Protein AF-A0A836P4J0-F1 (afdb_monomer_lite)

Radius of gyration: 29.46 Å; chains: 1; bounding box: 82×47×76 Å

InterPro domains:
  IPR017732 Type IV / VI secretion system, DotU [PF09850] (60-157)
  IPR017732 Type IV / VI secretion system, DotU [TIGR03349] (57-157)
  IPR038522 Type IV / VI secretion system, DotU superfamily [G3DSA:1.25.40.590] (55-158)

Sequence (158 aa):
MSKTVDQHDDDATVLRSATPAPRPAASMPPRQAPTRTTRPPDLDAAMRATPGAMQGNAVVRAATPLLLLAVQLRHSTQTPDIATLRENCSTRLQRFEQELRQQGTDDKTGIAARYVLCTLLDEAVLAAPWGEGSGWSQRTLLVTFHGETYGGAKVFDL

Organism: NCBI:txid1184265

pLDDT: mean 80.36, std 20.12, range [35.44, 98.44]

Foldseek 3Di:
DDDDDDDDDDPPPDDDDDDDDDDDDDDDPDDDDPPPPPDPDPLVVVCVVDPCLVVDDQLSVLCSSLVVVLVCLLADPDDDLLVVVQVVLVVSLVVSLVSCVVVVHDPVVSLLSSLVSQQSNLVSLCNHPPSPPSCCLVPGSNCVSPVDNDSPVCNVVD

Secondary structure (DSSP, 8-state):
------------------PPPPP----PPP--------PPP-HHHHHHHSTTTTTS-HHHHHHHHHHHHHHHHHH--SPP-HHHHHHHHHHHHHHHHHHHHHTT--HHHHHHHHHHHHHHHHHHHHTSTTTTTSSGGGS-HHHHHHS-S--TTGGGG-

Structure (mmCIF, N/CA/C/O backbone):
data_AF-A0A836P4J0-F1
#
_entry.id   AF-A0A836P4J0-F1
#
loop_
_atom_site.group_PDB
_atom_site.id
_atom_site.type_symbol
_atom_site.label_atom_id
_atom_site.label_alt_id
_atom_site.label_comp_id
_atom_site.label_asym_id
_atom_site.label_entity_id
_atom_site.label_seq_id
_atom_site.pdbx_PDB_ins_code
_atom_site.Cartn_x
_atom_site.Cartn_y
_atom_site.Cartn_z
_atom_site.occupancy
_atom_site.B_iso_or_equiv
_atom_site.auth_seq_id
_atom_site.auth_comp_id
_atom_site.auth_asym_id
_atom_site.auth_atom_id
_atom_site.pdbx_PDB_model_num
ATOM 1 N N . MET A 1 1 ? 59.379 -33.875 -57.017 1.00 38.78 1 MET A N 1
ATOM 2 C CA . MET A 1 1 ? 58.882 -32.940 -58.046 1.00 38.78 1 MET A CA 1
ATOM 3 C C . MET A 1 1 ? 57.366 -32.967 -58.045 1.00 38.78 1 MET A C 1
ATOM 5 O O . MET A 1 1 ? 56.783 -34.040 -58.042 1.00 38.78 1 MET A O 1
ATOM 9 N N . SER A 1 2 ? 56.810 -31.764 -57.973 1.00 38.81 2 SER A N 1
ATOM 10 C CA . SER A 1 2 ? 55.420 -31.315 -57.903 1.00 38.81 2 SER A CA 1
ATOM 11 C C . SER A 1 2 ? 54.377 -32.054 -58.745 1.00 38.81 2 SER A C 1
ATOM 13 O O . SER A 1 2 ? 54.664 -32.443 -59.875 1.00 38.81 2 SER A O 1
ATOM 15 N N . LYS A 1 3 ? 53.150 -32.107 -58.206 1.00 35.44 3 LYS A N 1
ATOM 16 C CA . LYS A 1 3 ? 51.832 -31.811 -58.821 1.00 35.44 3 LYS A CA 1
ATOM 17 C C . LYS A 1 3 ? 50.758 -32.298 -57.831 1.00 35.44 3 LYS A C 1
ATOM 19 O O . LYS A 1 3 ? 50.949 -33.350 -57.241 1.00 35.44 3 LYS A O 1
ATOM 24 N N . THR A 1 4 ? 49.619 -31.674 -57.572 1.00 39.91 4 THR A N 1
ATOM 25 C CA . THR A 1 4 ? 49.022 -30.376 -57.898 1.00 39.91 4 THR A CA 1
ATOM 26 C C . THR A 1 4 ? 47.797 -30.326 -56.982 1.00 39.91 4 THR A C 1
ATOM 28 O O . THR A 1 4 ? 47.002 -31.262 -56.975 1.00 39.91 4 THR A O 1
ATOM 31 N N . VAL A 1 5 ? 47.710 -29.283 -56.159 1.00 46.38 5 VAL A N 1
ATOM 32 C CA . VAL A 1 5 ? 46.461 -28.810 -55.550 1.00 46.38 5 VAL A CA 1
ATOM 33 C C . VAL A 1 5 ? 45.582 -28.319 -56.687 1.00 46.38 5 VAL A C 1
ATOM 35 O O . VAL A 1 5 ? 46.113 -27.582 -57.499 1.00 46.38 5 VAL A O 1
ATOM 38 N N . ASP A 1 6 ? 44.307 -28.698 -56.729 1.00 39.09 6 ASP A N 1
ATOM 39 C CA . ASP A 1 6 ? 43.222 -27.836 -57.223 1.00 39.09 6 ASP A CA 1
ATOM 40 C C . ASP A 1 6 ? 41.882 -28.499 -56.878 1.00 39.09 6 ASP A C 1
ATOM 42 O O . ASP A 1 6 ? 41.395 -29.390 -57.577 1.00 39.09 6 ASP A O 1
ATOM 46 N N . GLN A 1 7 ? 41.315 -28.093 -55.738 1.00 43.50 7 GLN A N 1
ATOM 47 C CA . GLN A 1 7 ? 39.926 -28.367 -55.400 1.00 43.50 7 GLN A CA 1
ATOM 48 C C . GLN A 1 7 ? 39.088 -27.152 -55.796 1.00 43.50 7 GLN A C 1
ATOM 50 O O . GLN A 1 7 ? 39.309 -26.036 -55.342 1.00 43.50 7 GLN A O 1
ATOM 55 N N . HIS A 1 8 ? 38.157 -27.452 -56.687 1.00 41.28 8 HIS A N 1
ATOM 56 C CA . HIS A 1 8 ? 37.099 -26.645 -57.263 1.00 41.28 8 HIS A CA 1
ATOM 57 C C . HIS A 1 8 ? 36.150 -26.076 -56.197 1.00 41.28 8 HIS A C 1
ATOM 59 O O . HIS A 1 8 ? 35.586 -26.874 -55.452 1.00 41.28 8 HIS A O 1
ATOM 65 N N . ASP A 1 9 ? 35.965 -24.752 -56.159 1.00 40.78 9 ASP A N 1
ATOM 66 C CA . ASP A 1 9 ? 34.651 -24.085 -56.092 1.00 40.78 9 ASP A CA 1
ATOM 67 C C . ASP A 1 9 ? 34.849 -22.557 -56.184 1.00 40.78 9 ASP A C 1
ATOM 69 O O . ASP A 1 9 ? 35.400 -21.944 -55.275 1.00 40.78 9 ASP A O 1
ATOM 73 N N . ASP A 1 10 ? 34.433 -21.942 -57.288 1.00 42.72 10 ASP A N 1
ATOM 74 C CA . ASP A 1 10 ? 34.328 -20.480 -57.414 1.00 42.72 10 ASP A CA 1
ATOM 75 C C . ASP A 1 10 ? 32.991 -20.185 -58.107 1.00 42.72 10 ASP A C 1
ATOM 77 O O . ASP A 1 10 ? 32.906 -19.753 -59.260 1.00 42.72 10 ASP A O 1
ATOM 81 N N . ASP A 1 11 ? 31.905 -20.506 -57.400 1.00 42.72 11 ASP A N 1
ATOM 82 C CA . ASP A 1 11 ? 30.548 -20.096 -57.749 1.00 42.72 11 ASP A CA 1
ATOM 83 C C . ASP A 1 11 ? 30.384 -18.587 -57.492 1.00 42.72 11 ASP A C 1
ATOM 85 O O . ASP A 1 11 ? 29.834 -18.119 -56.491 1.00 42.72 11 ASP A O 1
ATOM 89 N N . ALA A 1 12 ? 30.931 -17.783 -58.404 1.00 50.53 12 ALA A N 1
ATOM 90 C CA . ALA A 1 12 ? 30.768 -16.338 -58.409 1.00 50.53 12 ALA A CA 1
ATOM 91 C C . ALA A 1 12 ? 29.344 -15.971 -58.863 1.00 50.53 12 ALA A C 1
ATOM 93 O O . ALA A 1 12 ? 29.095 -15.635 -60.024 1.00 50.53 12 ALA A O 1
ATOM 94 N N . THR A 1 13 ? 28.391 -15.978 -57.931 1.00 49.22 13 THR A N 1
ATOM 95 C CA . THR A 1 13 ? 27.077 -15.371 -58.169 1.00 49.22 13 THR A CA 1
ATOM 96 C C . THR A 1 13 ? 27.214 -13.844 -58.186 1.00 49.22 13 THR A C 1
ATOM 98 O O . THR A 1 13 ? 27.309 -13.173 -57.158 1.00 49.22 13 THR A O 1
ATOM 101 N N . VAL A 1 14 ? 27.220 -13.277 -59.393 1.00 53.53 14 VAL A N 1
ATOM 102 C CA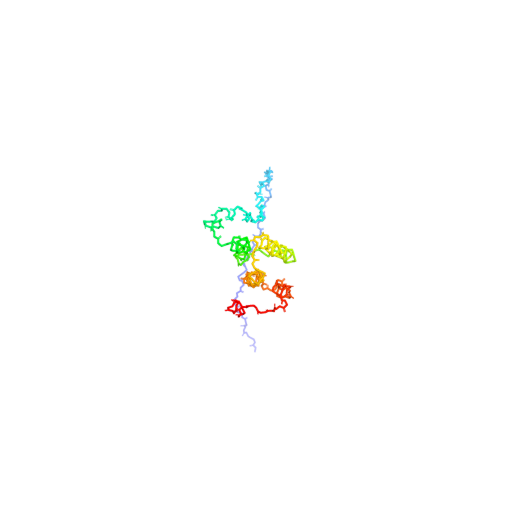 . VAL A 1 14 ? 27.216 -11.831 -59.651 1.00 53.53 14 VAL A CA 1
ATOM 103 C C . VAL A 1 14 ? 25.875 -11.227 -59.215 1.00 53.53 14 VAL A C 1
ATOM 105 O O . VAL A 1 14 ? 24.868 -11.343 -59.918 1.00 53.53 14 VAL A O 1
ATOM 108 N N . LEU A 1 15 ? 25.853 -10.524 -58.080 1.00 43.25 15 LEU A N 1
ATOM 109 C CA . LEU A 1 15 ? 24.701 -9.725 -57.658 1.00 43.25 15 LEU A CA 1
ATOM 110 C C . LEU A 1 15 ? 24.636 -8.433 -58.494 1.00 43.25 15 LEU A C 1
ATOM 112 O O . LEU A 1 15 ? 25.302 -7.442 -58.199 1.00 43.25 15 LEU A O 1
ATOM 116 N N . ARG A 1 16 ? 23.833 -8.432 -59.563 1.00 47.00 16 ARG A N 1
ATOM 117 C CA . ARG A 1 16 ? 23.510 -7.212 -60.320 1.00 47.00 16 ARG A CA 1
ATOM 118 C C . ARG A 1 16 ? 22.602 -6.319 -59.471 1.00 47.00 16 ARG A C 1
ATOM 120 O O . ARG A 1 16 ? 21.403 -6.565 -59.372 1.00 47.00 16 ARG A O 1
ATOM 127 N N . SER A 1 17 ? 23.152 -5.266 -58.878 1.00 45.56 17 SER A N 1
ATOM 128 C CA . SER A 1 17 ? 22.374 -4.181 -58.279 1.00 45.56 17 SER A CA 1
ATOM 129 C C . SER A 1 17 ? 21.710 -3.353 -59.386 1.00 45.56 17 SER A C 1
ATOM 131 O O . SER A 1 17 ? 22.328 -2.498 -60.013 1.00 45.56 17 SER A O 1
ATOM 133 N N . ALA A 1 18 ? 20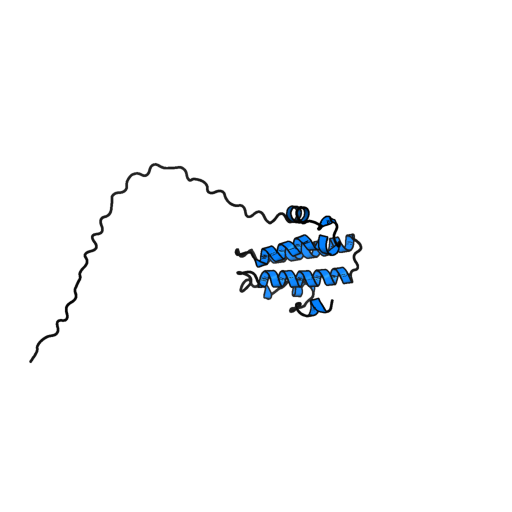.431 -3.623 -59.647 1.00 48.62 18 ALA A N 1
ATOM 134 C CA . ALA A 1 18 ? 19.578 -2.757 -60.452 1.00 48.62 18 ALA A CA 1
ATOM 135 C C . ALA A 1 18 ? 18.862 -1.765 -59.524 1.00 48.62 18 ALA A C 1
ATOM 137 O O . ALA A 1 18 ? 17.949 -2.138 -58.790 1.00 48.62 18 ALA A O 1
ATOM 138 N N . THR A 1 19 ? 19.281 -0.501 -59.542 1.00 55.59 19 THR A N 1
ATOM 139 C CA . THR A 1 19 ? 18.599 0.589 -58.833 1.00 55.59 19 THR A CA 1
ATOM 140 C C . THR A 1 19 ? 17.409 1.066 -59.675 1.00 55.59 19 THR A C 1
ATOM 142 O O . THR A 1 19 ? 17.632 1.559 -60.783 1.00 55.59 19 THR A O 1
ATOM 145 N N . PRO A 1 20 ? 16.147 0.960 -59.220 1.00 50.88 20 PRO A N 1
ATOM 146 C CA . PRO A 1 20 ? 15.039 1.588 -59.925 1.00 50.88 20 PRO A CA 1
ATOM 147 C C . PRO A 1 20 ? 15.006 3.094 -59.621 1.00 50.88 20 PRO A C 1
ATOM 149 O O . PRO A 1 20 ? 15.187 3.521 -58.481 1.00 50.88 20 PRO A O 1
ATOM 152 N N . ALA A 1 21 ? 14.774 3.903 -60.657 1.00 58.97 21 ALA A N 1
ATOM 153 C CA . ALA A 1 21 ? 14.619 5.352 -60.552 1.00 58.97 21 ALA A CA 1
ATOM 154 C C . ALA A 1 21 ? 13.436 5.740 -59.633 1.00 58.97 21 ALA A C 1
ATOM 156 O O . ALA A 1 21 ? 12.407 5.054 -59.639 1.00 58.97 21 ALA A O 1
ATOM 157 N N . PRO A 1 22 ? 13.528 6.846 -58.870 1.00 52.84 22 PRO A N 1
ATOM 158 C CA . PRO A 1 22 ? 12.447 7.273 -57.991 1.00 52.84 22 PRO A CA 1
ATOM 159 C C . PRO A 1 22 ? 11.273 7.834 -58.807 1.00 52.84 22 PRO A C 1
ATOM 161 O O . PRO A 1 22 ? 11.436 8.745 -59.617 1.00 52.84 22 PRO A O 1
ATOM 164 N N . ARG A 1 23 ? 10.063 7.309 -58.573 1.00 57.56 23 ARG A N 1
ATOM 165 C CA . ARG A 1 23 ? 8.813 7.965 -58.994 1.00 57.56 23 ARG A CA 1
ATOM 166 C C . ARG A 1 23 ? 8.508 9.119 -58.034 1.00 57.56 23 ARG A C 1
ATOM 168 O O . ARG A 1 23 ? 8.705 8.945 -56.830 1.00 57.56 23 ARG A O 1
ATOM 175 N N . PRO A 1 24 ? 7.972 10.256 -58.508 1.00 50.62 24 PRO A N 1
ATOM 176 C CA . PRO A 1 24 ? 7.493 11.297 -57.612 1.00 50.62 24 PRO A CA 1
ATOM 177 C C . PRO A 1 24 ? 6.280 10.765 -56.836 1.00 50.62 24 PRO A C 1
ATOM 179 O O . PRO A 1 24 ? 5.243 10.440 -57.414 1.00 50.62 24 PRO A O 1
ATOM 182 N N . ALA A 1 25 ? 6.435 10.628 -55.520 1.00 57.00 25 ALA A N 1
ATOM 183 C CA . ALA A 1 25 ? 5.350 10.279 -54.618 1.00 57.00 25 ALA A CA 1
ATOM 184 C C . ALA A 1 25 ? 4.432 11.496 -54.449 1.00 57.00 25 ALA A C 1
ATOM 186 O O . ALA A 1 25 ? 4.864 12.552 -53.987 1.00 57.00 25 ALA A O 1
ATOM 187 N N . ALA A 1 26 ? 3.160 11.346 -54.818 1.00 57.75 26 ALA A N 1
ATOM 188 C CA . ALA A 1 26 ? 2.125 12.296 -54.444 1.00 57.75 26 ALA A CA 1
ATOM 189 C C . ALA A 1 26 ? 2.020 12.343 -52.911 1.00 57.75 26 ALA A C 1
ATOM 191 O O . ALA A 1 26 ? 1.888 11.309 -52.252 1.00 57.75 26 ALA A O 1
ATOM 192 N N . SER A 1 27 ? 2.109 13.543 -52.342 1.00 54.72 27 SER A N 1
ATOM 193 C CA . SER A 1 27 ? 2.040 13.778 -50.903 1.00 54.72 27 SER A CA 1
ATOM 194 C C . SER A 1 27 ? 0.638 13.460 -50.376 1.00 54.72 27 SER A C 1
ATOM 196 O O . SER A 1 27 ? -0.287 14.254 -50.530 1.00 54.72 27 SER A O 1
ATOM 198 N N . MET A 1 28 ? 0.466 12.299 -49.741 1.00 57.59 28 MET A N 1
ATOM 199 C CA . MET A 1 28 ? -0.679 12.067 -48.858 1.00 57.59 28 MET A CA 1
ATOM 200 C C . MET A 1 28 ? -0.417 12.746 -47.506 1.00 57.59 28 MET A C 1
ATOM 202 O O . MET A 1 28 ? 0.695 12.631 -46.983 1.00 57.59 28 MET A O 1
ATOM 206 N N . PRO A 1 29 ? -1.409 13.427 -46.905 1.00 61.50 29 PRO A N 1
ATOM 207 C CA . PRO A 1 29 ? -1.262 13.944 -45.554 1.00 61.50 29 PRO A CA 1
ATOM 208 C C . PRO A 1 29 ? -1.102 12.776 -44.564 1.00 61.50 29 PRO A C 1
ATOM 210 O O . PRO A 1 29 ? -1.709 11.715 -44.759 1.00 61.50 29 PRO A O 1
ATOM 213 N N . PRO A 1 30 ? -0.300 12.939 -43.497 1.00 57.28 30 PRO A N 1
ATOM 214 C CA . PRO A 1 30 ? -0.082 11.881 -42.524 1.00 57.28 30 PRO A CA 1
ATOM 215 C C . PRO A 1 30 ? -1.402 11.539 -41.830 1.00 57.28 30 PRO A C 1
ATOM 217 O O . PRO A 1 30 ? -2.037 12.384 -41.196 1.00 57.28 30 PRO A O 1
ATOM 220 N N . ARG A 1 31 ? -1.819 10.275 -41.940 1.00 60.94 31 ARG A N 1
ATOM 221 C CA . ARG A 1 31 ? -2.934 9.732 -41.165 1.00 60.94 31 ARG A CA 1
ATOM 222 C C . ARG A 1 31 ? -2.492 9.681 -39.705 1.00 60.94 31 ARG A C 1
ATOM 224 O O . ARG A 1 31 ? -1.682 8.839 -39.331 1.00 60.94 31 ARG A O 1
ATOM 231 N N . GLN A 1 32 ? -2.995 10.613 -38.901 1.00 57.94 32 GLN A N 1
ATOM 232 C CA . GLN A 1 32 ? -2.745 10.653 -37.464 1.00 57.94 32 GLN A CA 1
ATOM 233 C C . GLN A 1 32 ? -3.264 9.351 -36.839 1.00 57.94 32 GLN A C 1
ATOM 235 O O . GLN A 1 32 ? -4.462 9.066 -36.876 1.00 57.94 32 GLN A O 1
ATOM 240 N N . ALA A 1 33 ? -2.356 8.531 -36.310 1.00 55.91 33 ALA A N 1
ATOM 241 C CA . ALA A 1 33 ? -2.732 7.412 -35.462 1.00 55.91 33 ALA A CA 1
ATOM 242 C C . ALA A 1 33 ? -3.367 7.983 -34.182 1.00 55.91 33 ALA A C 1
ATOM 244 O O . ALA A 1 33 ? -2.809 8.930 -33.621 1.00 55.91 33 ALA A O 1
ATOM 245 N N . PRO A 1 34 ? -4.512 7.458 -33.709 1.00 52.84 34 PRO A N 1
ATOM 246 C CA . PRO A 1 34 ? -5.085 7.923 -32.460 1.00 52.84 34 PRO A CA 1
ATOM 247 C C . PRO A 1 34 ? -4.083 7.625 -31.347 1.00 52.84 34 PRO A C 1
ATOM 249 O O . PRO A 1 34 ? -3.742 6.471 -31.080 1.00 52.84 34 PRO A O 1
ATOM 252 N N . THR A 1 35 ? -3.594 8.678 -30.704 1.00 50.62 35 THR A N 1
ATOM 253 C CA . THR A 1 35 ? -2.867 8.586 -29.448 1.00 50.62 35 THR A CA 1
ATOM 254 C C . THR A 1 35 ? -3.793 7.912 -28.438 1.00 50.62 35 THR A C 1
ATOM 256 O O . THR A 1 35 ? -4.731 8.521 -27.926 1.00 50.62 35 THR A O 1
ATOM 259 N N . ARG A 1 36 ? -3.571 6.619 -28.154 1.00 56.50 36 ARG A N 1
ATOM 260 C CA . ARG A 1 36 ? -4.139 5.984 -26.958 1.00 56.50 36 ARG A CA 1
ATOM 261 C C . ARG A 1 36 ? -3.479 6.660 -25.767 1.00 56.50 36 ARG A C 1
ATOM 263 O O . ARG A 1 36 ? -2.436 6.225 -25.294 1.00 56.50 36 ARG A O 1
ATOM 270 N N . THR A 1 37 ? -4.083 7.743 -25.296 1.00 51.16 37 THR A N 1
ATOM 271 C CA . THR A 1 37 ? -3.837 8.244 -23.952 1.00 51.16 37 THR A CA 1
ATOM 272 C C . THR A 1 37 ? -4.135 7.086 -23.007 1.00 51.16 37 THR A C 1
ATOM 274 O O . THR A 1 37 ? -5.286 6.668 -22.871 1.00 51.16 37 THR A O 1
ATOM 277 N N . THR A 1 38 ? -3.098 6.529 -22.386 1.00 57.47 38 THR A N 1
ATOM 278 C CA . THR A 1 38 ? -3.229 5.635 -21.236 1.00 57.47 38 THR A CA 1
ATOM 279 C C . THR A 1 38 ? -3.781 6.479 -20.095 1.00 57.47 38 THR A C 1
ATOM 281 O O . THR A 1 38 ? -3.037 7.025 -19.281 1.00 57.47 38 THR A O 1
ATOM 284 N N . ARG A 1 39 ? -5.100 6.697 -20.098 1.00 58.06 39 ARG A N 1
ATOM 285 C CA . ARG A 1 39 ? -5.784 7.348 -18.988 1.00 58.06 39 ARG A CA 1
ATOM 286 C C . ARG A 1 39 ? -5.511 6.481 -17.756 1.00 58.06 39 ARG A C 1
ATOM 288 O O . ARG A 1 39 ? -5.728 5.269 -17.846 1.00 58.06 39 ARG A O 1
ATOM 295 N N . PRO A 1 40 ? -5.023 7.057 -16.642 1.00 56.03 40 PRO A N 1
ATOM 296 C CA . PRO A 1 40 ? -4.900 6.303 -15.410 1.00 56.03 40 PRO A CA 1
ATOM 297 C C . PRO A 1 40 ? -6.268 5.682 -15.097 1.00 56.03 40 PRO A C 1
ATOM 299 O O . PRO A 1 40 ? -7.290 6.340 -15.312 1.00 56.03 40 PRO A O 1
ATOM 302 N N . PRO A 1 41 ? -6.304 4.414 -14.676 1.00 63.91 41 PRO A N 1
ATOM 303 C CA . PRO A 1 41 ? -7.551 3.691 -14.495 1.00 63.91 41 PRO A CA 1
ATOM 304 C C . PRO A 1 41 ? -8.487 4.481 -13.580 1.00 63.91 41 PRO A C 1
ATOM 306 O O . PRO A 1 41 ? -8.091 4.932 -12.504 1.00 63.91 41 PRO A O 1
ATOM 309 N N . ASP A 1 42 ? -9.724 4.676 -14.039 1.00 78.00 42 ASP A N 1
ATOM 310 C CA . ASP A 1 42 ? -10.777 5.327 -13.263 1.00 78.00 42 ASP A CA 1
ATOM 311 C C . ASP A 1 42 ? -11.262 4.335 -12.200 1.00 78.00 42 ASP A C 1
ATOM 313 O O . ASP A 1 42 ? -12.163 3.521 -12.415 1.00 78.00 42 ASP A O 1
ATOM 317 N N . LEU A 1 43 ? -10.567 4.350 -11.064 1.00 68.81 43 LEU A N 1
ATOM 318 C CA . LEU A 1 43 ? -10.817 3.447 -9.946 1.00 68.81 43 LEU A CA 1
ATOM 319 C C . LEU A 1 43 ? -12.195 3.696 -9.316 1.00 68.81 43 LEU A C 1
ATOM 321 O O . LEU A 1 43 ? -12.807 2.750 -8.828 1.00 68.81 43 LEU A O 1
ATOM 325 N N . ASP A 1 44 ? -12.722 4.920 -9.399 1.00 66.94 44 ASP A N 1
ATOM 326 C CA . ASP A 1 44 ? -14.068 5.252 -8.924 1.00 66.94 44 ASP A CA 1
ATOM 327 C C . ASP A 1 44 ? -15.147 4.650 -9.836 1.00 66.94 44 ASP A C 1
ATOM 329 O O . ASP A 1 44 ? -16.188 4.170 -9.372 1.00 66.94 44 ASP A O 1
ATOM 333 N N . ALA A 1 45 ? -14.920 4.634 -11.152 1.00 72.69 45 ALA A N 1
ATOM 334 C CA . ALA A 1 45 ? -15.768 3.897 -12.086 1.00 72.69 45 ALA A CA 1
ATOM 335 C C . ALA A 1 45 ? -15.674 2.377 -11.866 1.00 72.69 45 ALA A C 1
ATOM 337 O O . ALA A 1 45 ? -16.707 1.708 -11.811 1.00 72.69 45 ALA A O 1
ATOM 338 N N . ALA A 1 46 ? -14.469 1.835 -11.671 1.00 70.50 46 ALA A N 1
ATOM 339 C CA . ALA A 1 46 ? -14.272 0.407 -11.409 1.00 70.50 46 ALA A CA 1
ATOM 340 C C . ALA A 1 46 ? -14.946 -0.049 -10.099 1.00 70.50 46 ALA A C 1
ATOM 342 O O . ALA A 1 46 ? -15.580 -1.105 -10.048 1.00 70.50 46 ALA A O 1
ATOM 343 N N . MET A 1 47 ? -14.884 0.779 -9.056 1.00 66.19 47 MET A N 1
ATOM 344 C CA . MET A 1 47 ? -15.529 0.519 -7.770 1.00 66.19 47 MET A CA 1
ATOM 345 C C . MET A 1 47 ? -17.061 0.508 -7.879 1.00 66.19 47 MET A C 1
ATOM 347 O O . MET A 1 47 ? -17.707 -0.365 -7.302 1.00 66.19 47 MET A O 1
ATOM 351 N N . ARG A 1 48 ? -17.654 1.414 -8.671 1.00 68.94 48 ARG A N 1
ATOM 352 C CA . ARG A 1 48 ? -19.104 1.409 -8.958 1.00 68.94 48 ARG A CA 1
ATOM 353 C C . ARG A 1 48 ? -19.550 0.200 -9.781 1.00 68.94 48 ARG A C 1
ATOM 355 O O . ARG A 1 48 ? -20.687 -0.236 -9.640 1.00 68.94 48 ARG A O 1
ATOM 362 N N . ALA A 1 49 ? -18.672 -0.332 -10.626 1.00 70.38 49 ALA A N 1
ATOM 363 C CA . ALA A 1 49 ? -18.964 -1.487 -11.469 1.00 70.38 49 ALA A CA 1
ATOM 364 C C . ALA A 1 49 ? -18.832 -2.838 -10.739 1.00 70.38 49 ALA A C 1
ATOM 366 O O . ALA A 1 49 ? -19.265 -3.853 -11.278 1.00 70.38 49 ALA A O 1
ATOM 367 N N . THR A 1 50 ? -18.247 -2.872 -9.534 1.00 67.75 50 THR A N 1
ATOM 368 C CA . THR A 1 50 ? -18.004 -4.113 -8.783 1.00 67.75 50 THR A CA 1
ATOM 369 C C . THR A 1 50 ? -19.226 -4.477 -7.918 1.00 67.75 50 THR A C 1
ATOM 371 O O . THR A 1 50 ? -19.541 -3.743 -6.975 1.00 67.75 50 THR A O 1
ATOM 374 N N . PRO A 1 51 ? -19.930 -5.597 -8.184 1.00 58.59 51 PRO A N 1
ATOM 375 C CA . PRO A 1 51 ? -21.108 -6.000 -7.413 1.00 58.59 51 PRO A CA 1
ATOM 376 C C . PRO A 1 51 ? -20.794 -6.175 -5.921 1.00 58.59 51 PRO A C 1
ATOM 378 O O . PRO A 1 51 ? -19.797 -6.792 -5.559 1.00 58.59 51 PRO A O 1
ATOM 381 N N . GLY A 1 52 ? -21.638 -5.624 -5.042 1.00 62.19 52 GLY A N 1
ATOM 382 C CA . GLY A 1 52 ? -21.484 -5.734 -3.585 1.00 62.19 52 GLY A CA 1
ATOM 383 C C . GLY A 1 52 ? -20.389 -4.854 -2.965 1.00 62.19 52 GLY A C 1
ATOM 384 O O . GLY A 1 52 ? -20.359 -4.720 -1.743 1.00 62.19 52 GLY A O 1
ATOM 385 N N . ALA A 1 53 ? -19.551 -4.174 -3.761 1.00 60.25 53 ALA A N 1
ATOM 386 C CA . ALA A 1 53 ? -18.498 -3.291 -3.244 1.00 60.25 53 ALA A CA 1
ATOM 387 C C . ALA A 1 53 ? -19.051 -2.149 -2.369 1.00 60.25 53 ALA A C 1
ATOM 389 O O . ALA A 1 53 ? -18.398 -1.713 -1.426 1.00 60.25 53 ALA A O 1
ATOM 390 N N . MET A 1 54 ? -20.279 -1.691 -2.637 1.00 58.75 54 MET A N 1
ATOM 391 C CA . MET A 1 54 ? -20.941 -0.641 -1.852 1.00 58.75 54 MET A CA 1
ATOM 392 C C . MET A 1 54 ? -21.639 -1.163 -0.583 1.00 58.75 54 MET A C 1
ATOM 394 O O . MET A 1 54 ? -21.711 -0.425 0.397 1.00 58.75 54 MET A O 1
ATOM 398 N N . GLN A 1 55 ? -22.105 -2.420 -0.565 1.00 61.25 55 GLN A N 1
ATOM 399 C CA . GLN A 1 55 ? -22.807 -3.035 0.579 1.00 61.25 55 GLN A CA 1
ATOM 400 C C . GLN A 1 55 ? -21.910 -3.922 1.471 1.00 61.25 55 GLN A C 1
ATOM 402 O O . GLN A 1 55 ? -22.380 -4.438 2.482 1.00 61.25 55 GLN A O 1
ATOM 407 N N . GLY A 1 56 ? -20.636 -4.113 1.111 1.00 63.62 56 GLY A N 1
ATOM 408 C CA . GLY A 1 56 ? -19.678 -4.948 1.843 1.00 63.62 56 GLY A CA 1
ATOM 409 C C . GLY A 1 56 ? -19.017 -4.276 3.057 1.00 63.62 56 GLY A C 1
ATOM 410 O O . GLY A 1 56 ? -19.264 -3.109 3.367 1.00 63.62 56 GLY A O 1
ATOM 411 N N . ASN A 1 57 ? -18.145 -5.037 3.734 1.00 82.75 57 ASN A N 1
ATOM 412 C CA . ASN A 1 57 ? -17.315 -4.589 4.861 1.00 82.75 57 ASN A CA 1
ATOM 413 C C . ASN A 1 57 ? -16.638 -3.239 4.540 1.00 82.75 57 ASN A C 1
ATOM 415 O O . ASN A 1 57 ? -15.985 -3.097 3.507 1.00 82.75 57 ASN A O 1
ATOM 419 N N . ALA A 1 58 ? -16.796 -2.259 5.435 1.00 86.31 58 ALA A N 1
ATOM 420 C CA . ALA A 1 58 ? -16.310 -0.893 5.258 1.00 86.31 58 ALA A CA 1
ATOM 421 C C . ALA A 1 58 ? -14.801 -0.823 4.959 1.00 86.31 58 ALA A C 1
ATOM 423 O O . ALA A 1 58 ? -14.387 -0.070 4.076 1.00 86.31 58 ALA A O 1
ATOM 424 N N . VAL A 1 59 ? -14.012 -1.692 5.601 1.00 91.56 59 VAL A N 1
ATOM 425 C CA . VAL A 1 59 ? -12.570 -1.820 5.358 1.00 91.56 59 VAL A CA 1
ATOM 426 C C . VAL A 1 59 ? -12.294 -2.293 3.936 1.00 91.56 59 VAL A C 1
ATOM 428 O O . VAL A 1 59 ? -11.476 -1.708 3.232 1.00 91.56 59 VAL A O 1
ATOM 431 N N . VAL A 1 60 ? -13.017 -3.316 3.477 1.00 91.62 60 VAL A N 1
ATOM 432 C CA . VAL A 1 60 ? -12.869 -3.862 2.119 1.00 91.62 60 VAL A CA 1
ATOM 433 C C . VAL A 1 60 ? -13.261 -2.821 1.074 1.00 91.62 60 VAL A C 1
ATOM 435 O O . VAL A 1 60 ? -12.564 -2.654 0.072 1.00 91.62 60 VAL A O 1
ATOM 438 N N . ARG A 1 61 ? -14.340 -2.071 1.316 1.00 90.06 61 ARG A N 1
ATOM 439 C CA . ARG A 1 61 ? -14.774 -0.994 0.422 1.00 90.06 61 ARG A CA 1
ATOM 440 C C . ARG A 1 61 ? -13.704 0.093 0.300 1.00 90.06 61 ARG A C 1
ATOM 442 O O . ARG A 1 61 ? -13.341 0.439 -0.819 1.00 90.06 61 ARG A O 1
ATOM 449 N N . ALA A 1 62 ? -13.150 0.563 1.419 1.00 93.25 62 ALA A N 1
ATOM 450 C CA . ALA A 1 62 ? -12.059 1.542 1.412 1.00 93.25 62 ALA A CA 1
ATOM 451 C C . ALA A 1 62 ? -10.779 0.987 0.750 1.00 93.25 62 ALA A C 1
ATOM 453 O O . ALA A 1 62 ? -10.067 1.706 0.053 1.00 93.25 62 ALA A O 1
ATOM 454 N N . ALA A 1 63 ? -10.498 -0.308 0.916 1.00 95.81 63 ALA A N 1
ATOM 455 C CA . ALA A 1 63 ? -9.333 -0.968 0.327 1.00 95.81 63 ALA A CA 1
ATOM 456 C C . ALA A 1 63 ? -9.477 -1.246 -1.180 1.00 95.81 63 ALA A C 1
ATOM 458 O O . ALA A 1 63 ? -8.474 -1.425 -1.871 1.00 95.81 63 ALA A O 1
ATOM 459 N N . THR A 1 64 ? -10.703 -1.284 -1.712 1.00 93.88 64 THR A N 1
ATOM 460 C CA . THR A 1 64 ? -10.999 -1.729 -3.086 1.00 93.88 64 THR A CA 1
ATOM 461 C C . THR A 1 64 ? -10.137 -1.045 -4.159 1.00 93.88 64 THR A C 1
ATOM 463 O O . THR A 1 64 ? -9.575 -1.759 -4.994 1.00 93.88 64 THR A O 1
ATOM 466 N N . PRO A 1 65 ? -9.928 0.288 -4.151 1.00 94.62 65 PRO A N 1
ATOM 467 C CA . PRO A 1 65 ? -9.061 0.940 -5.134 1.00 94.62 65 PRO A CA 1
ATOM 468 C C . PRO A 1 65 ? -7.607 0.442 -5.105 1.00 94.62 65 PRO A C 1
ATOM 470 O O . PRO A 1 65 ? -6.974 0.336 -6.155 1.00 94.62 65 PRO A O 1
ATOM 473 N N . LEU A 1 66 ? -7.077 0.120 -3.920 1.00 97.94 66 LEU A N 1
ATOM 474 C CA . LEU A 1 66 ? -5.722 -0.413 -3.742 1.00 97.94 66 LEU A CA 1
ATOM 475 C C . LEU A 1 66 ? -5.638 -1.886 -4.166 1.00 97.94 66 LEU A C 1
ATOM 477 O O . LEU A 1 66 ? -4.663 -2.281 -4.802 1.00 97.94 66 LEU A O 1
ATOM 481 N N . LEU A 1 67 ? -6.679 -2.679 -3.892 1.00 97.00 67 LEU A N 1
ATOM 482 C CA . LEU A 1 67 ? -6.776 -4.068 -4.356 1.00 97.00 67 LEU A CA 1
ATOM 483 C C . LEU A 1 67 ? -6.800 -4.146 -5.891 1.00 97.00 67 LEU A C 1
ATOM 485 O O . LEU A 1 67 ? -6.076 -4.941 -6.489 1.00 97.00 67 LEU A O 1
ATOM 489 N N . LEU A 1 68 ? -7.583 -3.281 -6.542 1.00 96.44 68 LEU A N 1
ATOM 490 C CA . LEU A 1 68 ? -7.625 -3.187 -8.004 1.00 96.44 68 LEU A CA 1
ATOM 491 C C . LEU A 1 68 ? -6.283 -2.729 -8.586 1.00 96.44 68 LEU A C 1
ATOM 493 O O . LEU A 1 68 ? -5.846 -3.262 -9.606 1.00 96.44 68 LEU A O 1
ATOM 497 N N . LEU A 1 69 ? -5.616 -1.773 -7.931 1.00 97.19 69 LEU A N 1
ATOM 498 C CA . LEU A 1 69 ? -4.278 -1.334 -8.321 1.00 97.19 69 LEU A CA 1
ATOM 499 C C . LEU A 1 69 ? -3.265 -2.486 -8.252 1.00 97.19 69 LEU A C 1
ATOM 501 O O . LEU A 1 69 ? -2.493 -2.653 -9.192 1.00 97.19 69 LEU A O 1
ATOM 505 N N . ALA A 1 70 ? -3.293 -3.311 -7.202 1.00 97.94 70 ALA A N 1
ATOM 506 C CA . ALA A 1 70 ? -2.406 -4.471 -7.082 1.00 97.94 70 ALA A CA 1
ATOM 507 C C . ALA A 1 70 ? -2.568 -5.442 -8.267 1.00 97.94 70 ALA A C 1
ATOM 509 O O . ALA A 1 70 ? -1.581 -5.848 -8.881 1.00 97.94 70 ALA A O 1
ATOM 510 N N . VAL A 1 71 ? -3.810 -5.754 -8.654 1.00 97.06 71 VAL A N 1
ATOM 511 C CA . VAL A 1 71 ? -4.084 -6.597 -9.832 1.00 97.06 71 VAL A CA 1
ATOM 512 C C . VAL A 1 71 ? -3.512 -5.965 -11.104 1.00 97.06 71 VAL A C 1
ATOM 514 O O . VAL A 1 71 ? -2.846 -6.638 -11.888 1.00 97.06 71 VAL A O 1
ATOM 517 N N . GLN A 1 72 ? -3.725 -4.665 -11.306 1.00 96.81 72 GLN A N 1
ATOM 518 C CA . GLN A 1 72 ? -3.226 -3.961 -12.491 1.00 96.81 72 GLN A CA 1
ATOM 519 C C . GLN A 1 72 ? -1.698 -3.932 -12.558 1.00 96.81 72 GLN A C 1
ATOM 521 O O . GLN A 1 72 ? -1.141 -4.167 -13.627 1.00 96.81 72 GLN A O 1
ATOM 526 N N . LEU A 1 73 ? -1.023 -3.666 -11.436 1.00 97.25 73 LEU A N 1
ATOM 527 C CA . LEU A 1 73 ? 0.438 -3.618 -11.368 1.00 97.25 73 LEU A CA 1
ATOM 528 C C . LEU A 1 73 ? 1.046 -4.966 -11.738 1.00 97.25 73 LEU A C 1
ATOM 530 O O . LEU A 1 73 ? 1.894 -5.016 -12.629 1.00 97.25 73 LEU A O 1
ATOM 534 N N . ARG A 1 74 ? 0.535 -6.051 -11.143 1.00 97.31 74 ARG A N 1
ATOM 535 C CA . ARG A 1 74 ? 1.008 -7.417 -11.398 1.00 97.31 74 ARG A CA 1
ATOM 536 C C . ARG A 1 74 ? 0.938 -7.805 -12.877 1.00 97.31 74 ARG A C 1
ATOM 538 O O . ARG A 1 74 ? 1.784 -8.550 -13.361 1.00 97.31 74 ARG A O 1
ATOM 545 N N . HIS A 1 75 ? -0.069 -7.312 -13.595 1.00 96.12 75 HIS A N 1
ATOM 546 C CA . HIS A 1 75 ? -0.280 -7.616 -15.012 1.00 96.12 75 HIS A CA 1
ATOM 547 C C . HIS A 1 75 ? 0.230 -6.523 -15.967 1.00 96.12 75 HIS A C 1
ATOM 549 O O . HIS A 1 75 ? 0.109 -6.677 -17.184 1.00 96.12 75 HIS A O 1
ATOM 555 N N . SER A 1 76 ? 0.802 -5.427 -15.457 1.00 96.06 76 SER A N 1
ATOM 556 C CA . SER A 1 76 ? 1.320 -4.344 -16.295 1.00 96.06 76 SER A CA 1
ATOM 557 C C . SER A 1 76 ? 2.626 -4.753 -16.961 1.00 96.06 76 SER A C 1
ATOM 559 O O . SER A 1 76 ? 3.591 -5.097 -16.287 1.00 96.06 76 SER A O 1
ATOM 561 N N . THR A 1 77 ? 2.699 -4.632 -18.283 1.00 95.06 77 THR A N 1
ATOM 562 C CA . THR A 1 77 ? 3.933 -4.875 -19.045 1.00 95.06 77 THR A CA 1
ATOM 563 C C . THR A 1 77 ? 4.763 -3.611 -19.251 1.00 95.06 77 THR A C 1
ATOM 565 O O . THR A 1 77 ? 5.930 -3.705 -19.616 1.00 95.06 77 THR A O 1
ATOM 568 N N . GLN A 1 78 ? 4.175 -2.428 -19.052 1.00 94.81 78 GLN A N 1
ATOM 569 C CA . GLN A 1 78 ? 4.877 -1.155 -19.187 1.00 94.81 78 GLN A CA 1
ATOM 570 C C . GLN A 1 78 ? 5.437 -0.730 -17.832 1.00 94.81 78 GLN A C 1
ATOM 572 O O . GLN A 1 78 ? 4.680 -0.593 -16.867 1.00 94.81 78 GLN A O 1
ATOM 577 N N . THR A 1 79 ? 6.745 -0.474 -17.788 1.00 94.75 79 THR A N 1
ATOM 578 C CA . THR A 1 79 ? 7.415 0.069 -16.606 1.00 94.75 79 THR A CA 1
ATOM 579 C C . THR A 1 79 ? 6.937 1.502 -16.351 1.00 94.75 79 THR A C 1
ATOM 581 O O . THR A 1 79 ? 7.110 2.361 -17.223 1.00 94.75 79 THR A O 1
ATOM 584 N N . PRO A 1 80 ? 6.328 1.788 -15.189 1.00 95.31 80 PRO A N 1
ATOM 585 C CA . PRO A 1 80 ? 5.985 3.148 -14.801 1.00 95.31 80 PRO A CA 1
ATOM 586 C C . PRO A 1 80 ? 7.215 3.883 -14.251 1.00 95.31 80 PRO A C 1
ATOM 588 O O . PRO A 1 80 ? 8.248 3.283 -13.961 1.00 95.31 80 PRO A O 1
ATOM 591 N N . ASP A 1 81 ? 7.084 5.190 -14.026 1.00 97.38 81 ASP A N 1
ATOM 592 C CA . ASP A 1 81 ? 8.042 5.905 -13.186 1.00 97.38 81 ASP A CA 1
ATOM 593 C C . ASP A 1 81 ? 7.937 5.396 -11.737 1.00 97.38 81 ASP A C 1
ATOM 595 O O . ASP A 1 81 ? 6.915 5.566 -11.066 1.00 97.38 81 ASP A O 1
ATOM 599 N N . ILE A 1 82 ? 8.990 4.726 -11.263 1.00 97.31 82 ILE A N 1
ATOM 600 C CA . ILE A 1 82 ? 8.977 3.983 -9.996 1.00 97.31 82 ILE A CA 1
ATOM 601 C C . ILE A 1 82 ? 8.866 4.915 -8.784 1.00 97.31 82 ILE A C 1
ATOM 603 O O . ILE A 1 82 ? 8.232 4.571 -7.782 1.00 97.31 82 ILE A O 1
ATOM 607 N N . ALA A 1 83 ? 9.468 6.104 -8.855 1.00 96.56 83 ALA 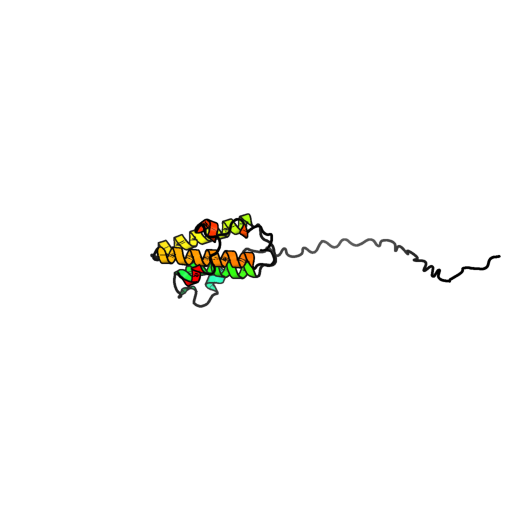A N 1
ATOM 608 C CA . ALA A 1 83 ? 9.382 7.095 -7.787 1.00 96.56 83 ALA A CA 1
ATOM 609 C C . ALA A 1 83 ? 7.943 7.610 -7.643 1.00 96.56 83 ALA A C 1
ATOM 611 O O . ALA A 1 83 ? 7.380 7.578 -6.546 1.00 96.56 83 ALA A O 1
ATOM 612 N N . THR A 1 84 ? 7.329 7.977 -8.765 1.00 97.25 84 THR A N 1
ATOM 613 C CA . THR A 1 84 ? 5.945 8.451 -8.852 1.00 97.25 84 THR A CA 1
ATOM 614 C C . THR A 1 84 ? 4.955 7.367 -8.443 1.00 97.25 84 THR A C 1
ATOM 616 O O . THR A 1 84 ? 4.008 7.643 -7.709 1.00 97.25 84 THR A O 1
ATOM 619 N N . LEU A 1 85 ? 5.167 6.116 -8.867 1.00 97.81 85 LEU A N 1
ATOM 620 C CA . LEU A 1 85 ? 4.329 4.992 -8.445 1.00 97.81 85 LEU A CA 1
ATOM 621 C C . LEU A 1 85 ? 4.326 4.848 -6.921 1.00 97.81 85 LEU A C 1
ATOM 623 O O . LEU A 1 85 ? 3.262 4.727 -6.316 1.00 97.81 85 LEU A O 1
ATOM 627 N N . ARG A 1 86 ? 5.506 4.896 -6.297 1.00 98.12 86 ARG A N 1
ATOM 628 C CA . ARG A 1 86 ? 5.630 4.770 -4.844 1.00 98.12 86 ARG A CA 1
ATOM 629 C C . ARG A 1 86 ? 4.913 5.897 -4.113 1.00 98.12 86 ARG A C 1
ATOM 631 O O . ARG A 1 86 ? 4.172 5.619 -3.178 1.00 98.12 86 ARG A O 1
ATOM 638 N N . GLU A 1 87 ? 5.089 7.135 -4.564 1.00 97.94 87 GLU A N 1
ATOM 639 C CA . GLU A 1 87 ? 4.405 8.296 -3.985 1.00 97.94 87 GLU A CA 1
ATOM 640 C C . GLU A 1 87 ? 2.879 8.172 -4.098 1.00 97.94 87 GLU A C 1
ATOM 642 O O . GLU A 1 87 ? 2.146 8.386 -3.130 1.00 97.94 87 GLU A O 1
ATOM 647 N N . ASN A 1 88 ? 2.397 7.722 -5.259 1.00 97.81 88 ASN A N 1
ATOM 648 C CA . ASN A 1 88 ? 0.977 7.477 -5.488 1.00 97.81 88 ASN A CA 1
ATOM 649 C C . ASN A 1 88 ? 0.425 6.384 -4.562 1.00 97.81 88 ASN A C 1
ATOM 651 O O . ASN A 1 88 ? -0.667 6.545 -4.015 1.00 97.81 88 ASN A O 1
ATOM 655 N N . CYS A 1 89 ? 1.153 5.281 -4.368 1.00 98.19 89 CYS A N 1
ATOM 656 C CA . CYS A 1 89 ? 0.758 4.227 -3.433 1.00 98.19 89 CYS A CA 1
ATOM 657 C C . CYS A 1 89 ? 0.724 4.740 -1.987 1.00 98.19 89 CYS A C 1
ATOM 659 O O . CYS A 1 89 ? -0.278 4.536 -1.302 1.00 98.19 89 CYS A O 1
ATOM 661 N N . SER A 1 90 ? 1.763 5.455 -1.546 1.00 98.19 90 SER A N 1
ATOM 662 C CA . SER A 1 90 ? 1.831 6.049 -0.204 1.00 98.19 90 SER A CA 1
ATOM 663 C C . SER A 1 90 ? 0.664 6.997 0.062 1.00 98.19 90 SER A C 1
ATOM 665 O O . SER A 1 90 ? -0.024 6.856 1.072 1.00 98.19 90 SER A O 1
ATOM 667 N N . THR A 1 91 ? 0.383 7.906 -0.873 1.00 98.25 91 THR A N 1
ATOM 668 C CA . THR A 1 91 ? -0.746 8.843 -0.774 1.00 98.25 91 THR A CA 1
ATOM 669 C C . THR A 1 91 ? -2.082 8.102 -0.656 1.00 98.25 91 THR A C 1
ATOM 671 O O . THR A 1 91 ? -2.932 8.448 0.165 1.00 98.25 91 THR A O 1
ATOM 674 N N . ARG A 1 92 ? -2.285 7.044 -1.452 1.00 98.12 92 ARG A N 1
ATOM 675 C CA . ARG A 1 92 ? -3.525 6.252 -1.415 1.00 98.12 92 ARG A CA 1
ATOM 676 C C . ARG A 1 92 ? -3.673 5.455 -0.117 1.00 98.12 92 ARG A C 1
ATOM 678 O O . ARG A 1 92 ? -4.788 5.363 0.386 1.00 98.12 92 ARG A O 1
ATOM 685 N N . LEU A 1 93 ? -2.583 4.922 0.436 1.00 98.44 93 LEU A N 1
ATOM 686 C CA . LEU A 1 93 ? -2.576 4.242 1.737 1.00 98.44 93 LEU A CA 1
ATOM 687 C C . LEU A 1 93 ? -2.913 5.203 2.884 1.00 98.44 93 LEU A C 1
ATOM 689 O O . LEU A 1 93 ? -3.739 4.875 3.732 1.00 98.44 93 LEU A O 1
ATOM 693 N N . GLN A 1 94 ? -2.345 6.410 2.874 1.00 97.62 94 GLN A N 1
ATOM 694 C CA . GLN A 1 94 ? -2.670 7.445 3.862 1.00 97.62 94 GLN A CA 1
ATOM 695 C C . GLN A 1 94 ? -4.145 7.857 3.787 1.00 97.62 94 GLN A C 1
ATOM 697 O O . GLN A 1 94 ? -4.809 7.991 4.815 1.00 97.62 94 GLN A O 1
ATOM 702 N N . ARG A 1 95 ? -4.681 8.014 2.570 1.00 97.31 95 ARG A N 1
ATOM 703 C CA . ARG A 1 95 ? -6.105 8.294 2.365 1.00 97.31 95 ARG A CA 1
ATOM 704 C C . ARG A 1 95 ? -6.987 7.148 2.862 1.00 97.31 95 ARG A C 1
ATOM 706 O O . ARG A 1 95 ? -7.965 7.407 3.553 1.00 97.31 95 ARG A O 1
ATOM 713 N N . PHE A 1 96 ? -6.625 5.905 2.556 1.00 97.56 96 PHE A N 1
ATOM 714 C CA . PHE A 1 96 ? -7.314 4.718 3.061 1.00 97.56 96 PHE A CA 1
ATOM 715 C C . PHE A 1 96 ? -7.387 4.715 4.596 1.00 97.56 96 PHE A C 1
ATOM 717 O O . PHE A 1 96 ? -8.469 4.563 5.157 1.00 97.56 96 PHE A O 1
ATOM 724 N N . GLU A 1 97 ? -6.268 4.959 5.286 1.00 96.31 97 GLU A N 1
ATOM 725 C CA . GLU A 1 97 ? -6.263 5.066 6.751 1.00 96.31 97 GLU A CA 1
ATOM 726 C C . GLU A 1 97 ? -7.174 6.185 7.256 1.00 96.31 97 GLU A C 1
ATOM 728 O O . GLU A 1 97 ? -7.910 6.000 8.227 1.00 96.31 97 GLU A O 1
ATOM 733 N N . GLN A 1 98 ? -7.128 7.351 6.610 1.00 96.12 98 GLN A N 1
ATOM 734 C CA . GLN A 1 98 ? -7.970 8.481 6.982 1.00 96.12 98 G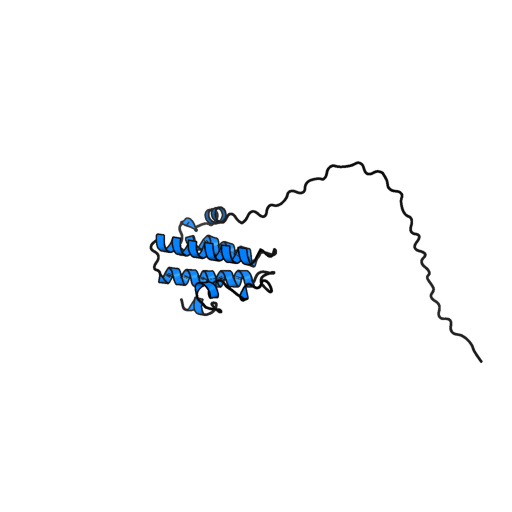LN A CA 1
ATOM 735 C C . GLN A 1 98 ? -9.460 8.134 6.838 1.00 96.12 98 GLN A C 1
ATOM 737 O O . GLN A 1 98 ? -10.248 8.457 7.728 1.00 96.12 98 GLN A O 1
ATOM 742 N N . GLU A 1 99 ? -9.838 7.446 5.761 1.00 95.75 99 GLU A N 1
ATOM 743 C CA . GLU A 1 99 ? -11.207 6.980 5.528 1.00 95.75 99 GLU A CA 1
ATOM 744 C C . GLU A 1 99 ? -11.654 5.968 6.596 1.00 95.75 99 GLU A C 1
ATOM 746 O O . GLU A 1 99 ? -12.763 6.096 7.120 1.00 95.75 99 GLU A O 1
ATOM 751 N N . LEU A 1 100 ? -10.795 5.021 6.997 1.00 94.81 100 LEU A N 1
ATOM 752 C CA . LEU A 1 100 ? -11.114 4.079 8.080 1.00 94.81 100 LEU A CA 1
ATOM 753 C C . LEU A 1 100 ? -11.352 4.782 9.419 1.00 94.81 100 LEU A C 1
ATOM 755 O O . LEU A 1 100 ? -12.322 4.462 10.115 1.00 94.81 100 LEU A O 1
ATOM 759 N N . ARG A 1 101 ? -10.500 5.759 9.762 1.00 94.06 101 ARG A N 1
ATOM 760 C CA . ARG A 1 101 ? -10.636 6.551 10.996 1.00 94.06 101 ARG A CA 1
ATOM 761 C C . ARG A 1 101 ? -11.935 7.354 11.002 1.00 94.06 101 ARG A C 1
ATOM 763 O O . ARG A 1 101 ? -12.643 7.363 12.003 1.00 94.06 101 ARG A O 1
ATOM 770 N N . GLN A 1 102 ? -12.294 7.980 9.878 1.00 94.25 102 GLN A N 1
ATOM 771 C CA . GLN A 1 102 ? -13.556 8.724 9.744 1.00 94.25 102 GLN A CA 1
ATOM 772 C C . GLN A 1 102 ? -14.795 7.831 9.888 1.00 94.25 102 GLN A C 1
ATOM 774 O O . GLN A 1 102 ? -15.843 8.296 10.327 1.00 94.25 102 GLN A O 1
ATOM 779 N N . GLN A 1 103 ? -14.676 6.552 9.537 1.00 91.12 103 GLN A N 1
ATOM 780 C CA . GLN A 1 103 ? -15.743 5.562 9.678 1.00 91.12 103 GLN A CA 1
ATOM 781 C C . GLN A 1 103 ? -15.810 4.940 11.084 1.00 91.12 103 GLN A C 1
ATOM 783 O O . GLN A 1 103 ? -16.656 4.080 11.318 1.00 91.12 103 GLN A O 1
ATOM 788 N N . GLY A 1 104 ? -14.946 5.359 12.018 1.00 91.81 104 GLY A N 1
ATOM 789 C CA . GLY A 1 104 ? -14.904 4.823 13.381 1.00 91.81 104 GLY A CA 1
ATOM 790 C C . GLY A 1 104 ? -14.328 3.407 13.467 1.00 91.81 104 GLY A C 1
ATOM 791 O O . GLY A 1 104 ? -14.657 2.670 14.394 1.00 91.81 104 GLY A O 1
ATOM 792 N N . THR A 1 105 ? -13.505 3.007 12.493 1.00 92.25 105 THR A N 1
ATOM 793 C CA . THR A 1 105 ? -12.808 1.714 12.530 1.00 92.25 105 THR A CA 1
ATOM 794 C C . THR A 1 105 ? -11.779 1.717 13.657 1.00 92.25 105 THR A C 1
ATOM 796 O O . THR A 1 105 ? -11.064 2.699 13.832 1.00 92.25 105 THR A O 1
ATOM 799 N N . ASP A 1 106 ? -11.681 0.608 14.390 1.00 90.81 106 ASP A N 1
ATOM 800 C CA . ASP A 1 106 ? -10.661 0.421 15.422 1.00 90.81 106 ASP A CA 1
ATOM 801 C C . ASP A 1 106 ? -9.236 0.560 14.847 1.00 90.81 106 ASP A C 1
ATOM 803 O O . ASP A 1 106 ? -8.920 0.019 13.781 1.00 90.81 106 ASP A O 1
ATOM 807 N N . ASP A 1 107 ? -8.361 1.261 15.572 1.00 91.19 107 ASP A N 1
ATOM 808 C CA . ASP A 1 107 ? -6.998 1.567 15.124 1.00 91.19 107 ASP A CA 1
ATOM 809 C C . ASP A 1 107 ? -6.164 0.308 14.848 1.00 91.19 107 ASP A C 1
ATOM 811 O O . ASP A 1 107 ? -5.397 0.286 13.881 1.00 91.19 107 ASP A O 1
ATOM 815 N N . LYS A 1 108 ? -6.322 -0.766 15.637 1.00 92.50 108 LYS A N 1
ATOM 816 C CA . LYS A 1 108 ? -5.600 -2.028 15.392 1.00 92.50 108 LYS A CA 1
ATOM 817 C C . LYS A 1 108 ? -6.048 -2.649 14.078 1.00 92.50 108 LYS A C 1
ATOM 819 O O . LYS A 1 108 ? -5.207 -3.096 13.302 1.00 92.50 108 LYS A O 1
ATOM 824 N N . THR A 1 109 ? -7.351 -2.611 13.803 1.00 91.06 109 THR A N 1
ATOM 825 C CA . THR A 1 109 ? -7.909 -3.081 12.526 1.00 91.06 109 THR A CA 1
ATOM 826 C C . THR A 1 109 ? -7.369 -2.255 11.357 1.00 91.06 109 THR A C 1
ATOM 828 O O . THR A 1 109 ? -6.974 -2.818 10.336 1.00 91.06 109 THR A O 1
ATOM 831 N N . GLY A 1 110 ? -7.283 -0.929 11.507 1.00 94.94 110 GLY A N 1
ATOM 832 C CA . GLY A 1 110 ? -6.709 -0.049 10.486 1.00 94.94 110 GLY A CA 1
ATOM 833 C C . GLY A 1 110 ? -5.224 -0.317 10.218 1.00 94.94 110 GLY A C 1
ATOM 834 O O . GLY A 1 110 ? -4.808 -0.397 9.059 1.00 94.94 110 GLY A O 1
ATOM 835 N N . ILE A 1 111 ? -4.429 -0.515 11.274 1.00 95.06 111 ILE A N 1
ATOM 836 C CA . ILE A 1 111 ? -3.001 -0.852 11.171 1.00 95.06 111 ILE A CA 1
ATOM 837 C C . ILE A 1 111 ? -2.807 -2.218 10.503 1.00 95.06 111 ILE A C 1
ATOM 839 O O . ILE A 1 111 ? -1.978 -2.328 9.598 1.00 95.06 111 ILE A O 1
ATOM 843 N N . ALA A 1 112 ? -3.579 -3.233 10.904 1.00 94.81 112 ALA A N 1
ATOM 844 C CA . ALA A 1 112 ? -3.525 -4.566 10.308 1.00 94.81 112 ALA A CA 1
ATOM 845 C C . ALA A 1 112 ? -3.909 -4.529 8.821 1.00 94.81 112 ALA A C 1
ATOM 847 O O . ALA A 1 112 ? -3.187 -5.055 7.976 1.00 94.81 112 ALA A O 1
ATOM 848 N N . ALA A 1 113 ? -4.988 -3.826 8.466 1.00 96.25 113 ALA A N 1
ATOM 849 C CA . ALA A 1 113 ? -5.408 -3.696 7.074 1.00 96.25 113 ALA A CA 1
ATOM 850 C C . ALA A 1 113 ? -4.355 -2.976 6.212 1.00 96.25 113 ALA A C 1
ATOM 852 O O . ALA A 1 113 ? -4.059 -3.420 5.100 1.00 96.25 113 ALA A O 1
ATOM 853 N N . ARG A 1 114 ? -3.734 -1.905 6.728 1.00 97.44 114 ARG A N 1
ATOM 854 C CA . ARG A 1 114 ? -2.621 -1.234 6.041 1.00 97.44 114 ARG A CA 1
ATOM 855 C C . ARG A 1 114 ? -1.420 -2.159 5.863 1.00 97.44 114 ARG A C 1
ATOM 857 O O . ARG A 1 114 ? -0.846 -2.169 4.779 1.00 97.44 114 ARG A O 1
ATOM 864 N N . TYR A 1 115 ? -1.070 -2.949 6.877 1.00 97.38 115 TYR A N 1
ATOM 865 C CA . TYR A 1 115 ? 0.023 -3.920 6.788 1.00 97.38 115 TYR A CA 1
ATOM 866 C C . TYR A 1 115 ? -0.199 -4.910 5.637 1.00 97.38 115 TYR A C 1
ATOM 868 O O . TYR A 1 115 ? 0.688 -5.120 4.801 1.00 97.38 115 TYR A O 1
ATOM 876 N N . VAL A 1 116 ? -1.410 -5.471 5.554 1.00 97.19 116 VAL A N 1
ATOM 877 C CA . VAL A 1 116 ? -1.802 -6.395 4.479 1.00 97.19 116 VAL A CA 1
ATOM 878 C C . VAL A 1 116 ? -1.723 -5.711 3.114 1.00 97.19 116 VAL A C 1
ATOM 880 O O . VAL A 1 116 ? -1.182 -6.289 2.175 1.00 97.19 116 VAL A O 1
ATOM 883 N N . LEU A 1 117 ? -2.207 -4.471 2.992 1.00 98.12 117 LEU A N 1
ATOM 884 C CA . LEU A 1 117 ? -2.172 -3.728 1.729 1.00 98.12 117 LEU A CA 1
ATOM 885 C C . LEU A 1 117 ? -0.752 -3.356 1.291 1.00 98.12 117 LEU A C 1
ATOM 887 O O . LEU A 1 117 ? -0.445 -3.487 0.109 1.00 98.12 117 LEU A O 1
ATOM 891 N N . CYS A 1 118 ? 0.118 -2.938 2.215 1.00 98.25 118 CYS A N 1
ATOM 892 C CA . CYS A 1 118 ? 1.536 -2.709 1.934 1.00 98.25 118 CYS A CA 1
ATOM 893 C C . CYS A 1 118 ? 2.184 -3.983 1.383 1.00 98.25 118 CYS A C 1
ATOM 895 O O 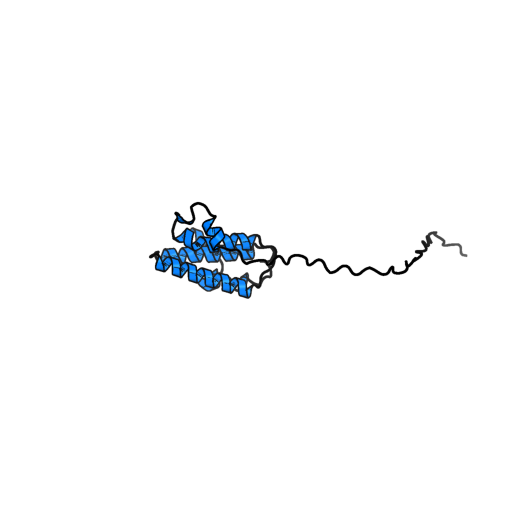. CYS A 1 118 ? 2.751 -3.954 0.294 1.00 98.25 118 CYS A O 1
ATOM 897 N N . THR A 1 119 ? 2.007 -5.106 2.088 1.00 97.56 119 THR A N 1
ATOM 898 C CA . THR A 1 119 ? 2.535 -6.414 1.672 1.00 97.56 119 THR A CA 1
ATOM 899 C C . THR A 1 119 ? 2.018 -6.807 0.286 1.00 97.56 119 THR A C 1
ATOM 901 O O . THR A 1 119 ? 2.801 -7.136 -0.598 1.00 97.56 119 THR A O 1
ATOM 904 N N . LEU A 1 120 ? 0.705 -6.713 0.056 1.00 97.75 120 LEU A N 1
ATOM 905 C CA . LEU A 1 120 ? 0.085 -7.060 -1.224 1.00 97.75 120 LEU A CA 1
ATOM 906 C C . LEU A 1 120 ? 0.612 -6.207 -2.386 1.00 97.75 120 LEU A C 1
ATOM 908 O O . LEU A 1 120 ? 0.865 -6.733 -3.468 1.00 97.75 120 LEU A O 1
ATOM 912 N N . LEU A 1 121 ? 0.727 -4.892 -2.191 1.00 98.25 121 LEU A N 1
ATOM 913 C CA . LEU A 1 121 ? 1.186 -3.975 -3.235 1.00 98.25 121 LEU A CA 1
ATOM 914 C C . LEU A 1 121 ? 2.665 -4.183 -3.552 1.00 98.25 121 LEU A C 1
ATOM 916 O O . LEU A 1 121 ? 3.037 -4.147 -4.723 1.00 98.25 121 LEU A O 1
ATOM 920 N N . ASP A 1 122 ? 3.488 -4.424 -2.532 1.00 97.56 122 ASP A N 1
ATOM 921 C CA . ASP A 1 122 ? 4.903 -4.732 -2.719 1.00 97.56 122 ASP A CA 1
ATOM 922 C C . ASP A 1 122 ? 5.083 -6.018 -3.533 1.00 97.56 122 ASP A C 1
ATOM 924 O O . ASP A 1 122 ? 5.790 -6.008 -4.541 1.00 97.56 122 ASP A O 1
ATOM 928 N N . GLU A 1 123 ? 4.365 -7.085 -3.177 1.00 96.50 123 GLU A N 1
ATOM 929 C CA . GLU A 1 123 ? 4.366 -8.342 -3.935 1.00 96.50 123 GLU A CA 1
ATOM 930 C C . GLU A 1 123 ? 3.835 -8.154 -5.361 1.00 96.50 123 GLU A C 1
ATOM 932 O O . GLU A 1 123 ? 4.399 -8.687 -6.313 1.00 96.50 123 GLU A O 1
ATOM 937 N N . ALA A 1 124 ? 2.778 -7.360 -5.551 1.00 97.44 124 ALA A N 1
ATOM 938 C CA . ALA A 1 124 ? 2.233 -7.087 -6.878 1.00 97.44 124 ALA A CA 1
ATOM 939 C C . ALA A 1 124 ? 3.229 -6.357 -7.790 1.00 97.44 124 ALA A C 1
ATOM 941 O O . ALA A 1 124 ? 3.298 -6.664 -8.981 1.00 97.44 124 ALA A O 1
ATOM 942 N N . VAL A 1 125 ? 3.998 -5.409 -7.245 1.00 97.88 125 VAL A N 1
ATOM 943 C CA . VAL A 1 125 ? 5.059 -4.721 -7.989 1.00 97.88 125 VAL A CA 1
ATOM 944 C C . VAL A 1 125 ? 6.204 -5.676 -8.300 1.00 97.88 125 VAL A C 1
ATOM 946 O O . VAL A 1 125 ? 6.639 -5.737 -9.446 1.00 97.88 125 VAL A O 1
ATOM 949 N N . LEU A 1 126 ? 6.677 -6.439 -7.312 1.00 96.50 126 LEU A N 1
ATOM 950 C CA . LEU A 1 126 ? 7.800 -7.363 -7.492 1.00 96.50 126 LEU A CA 1
ATOM 951 C C . LEU A 1 126 ? 7.458 -8.537 -8.421 1.00 96.50 126 LEU A C 1
ATOM 953 O O . LEU A 1 126 ? 8.338 -9.032 -9.118 1.00 96.50 126 LEU A O 1
ATOM 957 N N . ALA A 1 127 ? 6.187 -8.937 -8.488 1.00 97.12 127 ALA A N 1
ATOM 958 C CA . ALA A 1 127 ? 5.694 -9.961 -9.404 1.00 97.12 127 ALA A CA 1
ATOM 959 C C . ALA A 1 127 ? 5.395 -9.443 -10.825 1.00 97.12 127 ALA A C 1
ATOM 961 O O . ALA A 1 127 ? 5.069 -10.246 -11.702 1.00 97.12 127 ALA A O 1
ATOM 962 N N . ALA A 1 128 ? 5.454 -8.129 -11.068 1.00 97.69 128 ALA A N 1
ATOM 963 C CA . ALA A 1 128 ? 5.265 -7.572 -12.403 1.00 97.69 128 ALA A CA 1
ATOM 964 C C . ALA A 1 128 ? 6.476 -7.890 -13.310 1.00 97.69 128 ALA A C 1
ATOM 966 O O . ALA A 1 128 ? 7.601 -7.959 -12.814 1.00 97.69 128 ALA A O 1
ATOM 967 N N . PRO A 1 129 ? 6.308 -7.992 -14.645 1.00 96.94 129 PRO A N 1
ATOM 968 C CA . PRO A 1 129 ? 7.413 -8.237 -15.585 1.00 96.94 129 PRO A CA 1
ATOM 969 C C . PRO A 1 129 ? 8.591 -7.254 -15.486 1.00 96.94 129 PRO A C 1
ATOM 971 O O . PRO A 1 129 ? 9.706 -7.590 -15.864 1.00 96.94 129 PRO A O 1
ATOM 974 N N . TRP A 1 130 ? 8.337 -6.034 -15.009 1.00 96.75 130 TRP A N 1
ATOM 975 C CA . TRP A 1 130 ? 9.335 -4.980 -14.799 1.00 96.75 130 TRP A CA 1
ATOM 976 C C . TRP A 1 130 ? 9.738 -4.810 -13.327 1.00 96.75 130 TRP A C 1
ATOM 978 O O . TRP A 1 130 ? 10.524 -3.919 -13.012 1.00 96.75 130 TRP A O 1
ATOM 988 N N . GLY A 1 131 ? 9.167 -5.605 -12.419 1.00 96.56 131 GLY A N 1
ATOM 989 C CA . GLY A 1 131 ? 9.376 -5.496 -10.977 1.00 96.56 131 GLY A CA 1
ATOM 990 C C . GLY A 1 131 ? 10.820 -5.768 -10.579 1.00 96.56 131 GLY A C 1
ATOM 991 O O . GLY A 1 131 ? 11.412 -5.007 -9.805 1.00 96.56 131 GLY A O 1
ATOM 992 N N . GLU A 1 132 ? 11.413 -6.808 -11.167 1.00 93.88 132 GLU A N 1
ATOM 993 C CA . GLU A 1 132 ? 12.833 -7.110 -11.021 1.00 93.88 132 GLU A CA 1
ATOM 994 C C . GLU A 1 132 ? 13.689 -6.002 -11.656 1.00 93.88 132 GLU A C 1
ATOM 996 O O . GLU A 1 132 ? 13.425 -5.528 -12.758 1.00 93.88 132 GLU A O 1
ATOM 1001 N N . GLY A 1 133 ? 14.707 -5.530 -10.933 1.00 93.06 133 GLY A N 1
ATOM 1002 C CA . GLY A 1 133 ? 15.580 -4.449 -11.405 1.00 93.06 133 GLY A CA 1
ATOM 1003 C C . GLY A 1 133 ? 14.977 -3.037 -11.348 1.00 93.06 133 GLY A C 1
ATOM 1004 O O . GLY A 1 133 ? 15.708 -2.071 -11.550 1.00 93.06 133 GLY A O 1
ATOM 1005 N N . SER A 1 134 ? 13.697 -2.872 -10.986 1.00 95.38 134 SER A N 1
ATOM 1006 C CA . SER A 1 134 ? 13.057 -1.549 -10.817 1.00 95.38 134 SER A CA 1
ATOM 1007 C C . SER A 1 134 ? 13.607 -0.718 -9.648 1.00 95.38 134 SER A C 1
ATOM 1009 O O . SER A 1 134 ? 13.312 0.471 -9.525 1.00 95.38 134 SER A O 1
ATOM 1011 N N . GLY A 1 135 ? 14.347 -1.352 -8.733 1.00 96.00 135 GLY A N 1
ATOM 1012 C CA . GLY A 1 135 ? 14.757 -0.758 -7.460 1.00 96.00 135 GLY A CA 1
ATOM 1013 C C . GLY A 1 135 ? 13.633 -0.678 -6.419 1.00 96.00 135 GLY A C 1
ATOM 1014 O O . GLY A 1 135 ? 13.836 -0.080 -5.363 1.00 96.00 135 GLY A O 1
ATOM 1015 N N . TRP A 1 136 ? 12.455 -1.276 -6.661 1.00 97.12 136 TRP A N 1
ATOM 1016 C CA . TRP A 1 136 ? 11.351 -1.263 -5.691 1.00 97.12 136 TRP A CA 1
ATOM 1017 C C . TRP A 1 136 ? 11.746 -1.853 -4.331 1.00 97.12 136 TRP A C 1
ATOM 1019 O O . TRP A 1 136 ? 11.483 -1.237 -3.298 1.00 97.12 136 TRP A O 1
ATOM 1029 N N . SER A 1 137 ? 12.462 -2.982 -4.342 1.00 94.88 137 SER A N 1
ATOM 1030 C CA . SER A 1 137 ? 12.918 -3.708 -3.148 1.00 94.88 137 SER A CA 1
ATOM 1031 C C . SER A 1 137 ? 13.834 -2.899 -2.224 1.00 94.88 137 SER A C 1
ATOM 1033 O O . SER A 1 137 ? 13.920 -3.207 -1.040 1.00 94.88 137 SER A O 1
ATOM 1035 N N . GLN A 1 138 ? 14.483 -1.840 -2.721 1.00 94.19 138 GLN A N 1
ATOM 1036 C CA . GLN A 1 138 ? 15.339 -0.972 -1.903 1.00 94.19 138 GLN A CA 1
ATOM 1037 C C . GLN A 1 138 ? 14.531 -0.126 -0.912 1.00 94.19 138 GLN A C 1
ATOM 1039 O O . GLN A 1 138 ? 15.050 0.291 0.121 1.00 94.19 138 GLN A O 1
ATOM 1044 N N . ARG A 1 139 ? 13.264 0.161 -1.238 1.00 95.69 139 ARG A N 1
ATOM 1045 C CA . ARG A 1 139 ? 12.350 0.923 -0.385 1.00 95.69 139 ARG A CA 1
ATOM 1046 C C . ARG A 1 139 ? 10.910 0.533 -0.696 1.00 95.69 139 ARG A C 1
ATOM 1048 O O . ARG A 1 139 ? 10.235 1.204 -1.484 1.00 95.69 139 ARG A O 1
ATOM 1055 N N . THR A 1 140 ? 10.470 -0.559 -0.084 1.00 97.44 140 THR A N 1
ATOM 1056 C CA . THR A 1 140 ? 9.102 -1.070 -0.193 1.00 97.44 140 THR A CA 1
ATOM 1057 C C . THR A 1 140 ? 8.132 -0.247 0.658 1.00 97.44 140 THR A C 1
ATOM 1059 O O . THR A 1 140 ? 8.542 0.554 1.514 1.00 97.44 140 THR A O 1
ATOM 1062 N N . LEU A 1 141 ? 6.832 -0.417 0.427 1.00 98.12 141 LEU A N 1
ATOM 1063 C CA . LEU A 1 141 ? 5.798 0.220 1.240 1.00 98.12 141 LEU A CA 1
ATOM 1064 C C . LEU A 1 141 ? 5.818 -0.350 2.657 1.00 98.12 141 LEU A C 1
ATOM 1066 O O . LEU A 1 141 ? 5.765 0.420 3.613 1.00 98.12 141 LEU A O 1
ATOM 1070 N N . LEU A 1 142 ? 5.993 -1.664 2.808 1.00 97.31 142 LEU A N 1
ATOM 1071 C CA . LEU A 1 142 ? 6.076 -2.317 4.112 1.00 97.31 142 LEU A CA 1
ATOM 1072 C C . LEU A 1 142 ? 7.226 -1.767 4.969 1.00 97.31 142 LEU A C 1
ATOM 1074 O O . LEU A 1 142 ? 7.011 -1.417 6.130 1.00 97.31 142 LEU A O 1
ATOM 1078 N N . VAL A 1 143 ? 8.412 -1.574 4.381 1.00 96.62 143 VAL A N 1
ATOM 1079 C CA . VAL A 1 143 ? 9.544 -0.942 5.078 1.00 96.62 143 VAL A CA 1
ATOM 1080 C C . VAL A 1 143 ? 9.203 0.495 5.455 1.00 96.62 143 VAL A C 1
ATOM 1082 O O . VAL A 1 143 ? 9.454 0.920 6.578 1.00 96.62 143 VAL A O 1
ATOM 1085 N N . THR A 1 144 ? 8.597 1.246 4.537 1.00 96.56 144 THR A N 1
ATOM 1086 C CA . THR A 1 144 ? 8.282 2.667 4.750 1.00 96.56 144 THR A CA 1
ATOM 1087 C C . THR A 1 144 ? 7.259 2.872 5.872 1.00 96.56 144 THR A C 1
ATOM 1089 O O . THR A 1 144 ? 7.383 3.800 6.666 1.00 96.56 144 THR A O 1
ATOM 1092 N N . PHE A 1 145 ? 6.245 2.014 5.939 1.00 97.06 145 PHE A N 1
ATOM 1093 C CA . PHE A 1 145 ? 5.075 2.192 6.796 1.00 97.06 145 PHE A CA 1
ATOM 1094 C C . PHE A 1 145 ? 5.113 1.377 8.094 1.00 97.06 145 PHE A C 1
ATOM 1096 O O . PHE A 1 145 ? 4.399 1.728 9.039 1.00 97.06 145 PHE A O 1
ATOM 1103 N N . HIS A 1 146 ? 5.904 0.302 8.128 1.00 96.19 146 HIS A N 1
ATOM 1104 C CA . HIS A 1 146 ? 5.997 -0.629 9.256 1.00 96.19 146 HIS A CA 1
ATOM 1105 C C . HIS A 1 146 ? 7.441 -0.962 9.661 1.00 96.19 146 HIS A C 1
ATOM 1107 O O . HIS A 1 146 ? 7.634 -1.615 10.680 1.00 96.19 146 HIS A O 1
ATOM 1113 N N . GLY A 1 147 ? 8.456 -0.510 8.915 1.00 94.94 147 GLY A N 1
ATOM 1114 C CA . GLY A 1 147 ? 9.859 -0.811 9.219 1.00 94.94 147 GLY A CA 1
ATOM 1115 C C . GLY A 1 147 ? 10.242 -2.275 8.983 1.00 94.94 147 GLY A C 1
ATOM 1116 O O . GLY A 1 147 ? 11.270 -2.721 9.482 1.00 94.94 147 GLY A O 1
ATOM 1117 N N . GLU A 1 148 ? 9.426 -3.025 8.239 1.00 91.69 148 GLU A N 1
ATOM 1118 C CA . GLU A 1 148 ? 9.593 -4.465 8.034 1.00 91.69 148 GLU A CA 1
ATOM 1119 C C . GLU A 1 148 ? 9.902 -4.796 6.574 1.00 91.69 148 GLU A C 1
ATOM 1121 O O . GLU A 1 148 ? 9.317 -4.231 5.653 1.00 91.69 148 GLU A O 1
ATOM 1126 N N . THR A 1 149 ? 10.817 -5.743 6.361 1.00 85.44 149 THR A N 1
ATOM 1127 C CA . THR A 1 149 ? 11.281 -6.164 5.029 1.00 85.44 149 THR A CA 1
ATOM 1128 C C . THR A 1 149 ? 10.618 -7.444 4.522 1.00 85.44 149 THR A C 1
ATOM 1130 O O . THR A 1 149 ? 10.759 -7.760 3.344 1.00 85.44 149 THR A O 1
ATOM 1133 N N . TYR A 1 150 ? 9.895 -8.179 5.374 1.00 79.75 150 TYR A N 1
ATOM 1134 C CA . TYR A 1 150 ? 9.250 -9.443 5.014 1.00 79.75 150 TYR A CA 1
ATOM 1135 C C . TYR A 1 150 ? 7.893 -9.595 5.708 1.00 79.75 150 TYR A C 1
ATOM 1137 O O . TYR A 1 150 ? 7.834 -9.903 6.897 1.00 79.75 150 TYR A O 1
ATOM 1145 N N . GLY A 1 151 ? 6.803 -9.383 4.963 1.00 78.00 151 GLY A N 1
ATOM 1146 C CA . GLY A 1 151 ? 5.440 -9.415 5.511 1.00 78.00 151 GLY A CA 1
ATOM 1147 C C . GLY A 1 151 ? 4.666 -10.710 5.293 1.00 78.00 151 GLY A C 1
ATOM 1148 O O . GLY A 1 151 ? 3.677 -10.953 5.980 1.00 78.00 151 GLY A O 1
ATOM 1149 N N . GLY A 1 152 ? 5.122 -11.571 4.378 1.00 79.62 152 GLY A N 1
ATOM 1150 C CA . GLY A 1 152 ? 4.356 -12.734 3.919 1.00 79.62 152 GLY A CA 1
ATOM 1151 C C . GLY A 1 152 ? 3.975 -13.733 5.016 1.00 79.62 152 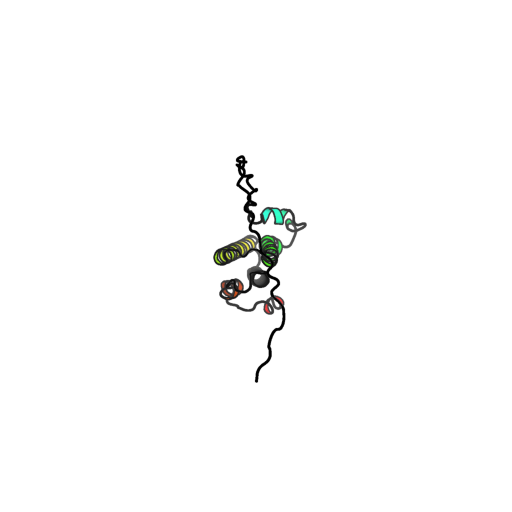GLY A C 1
ATOM 1152 O O . GLY A 1 152 ? 2.916 -14.337 4.929 1.00 79.62 152 GLY A O 1
ATOM 1153 N N . ALA A 1 153 ? 4.792 -13.888 6.064 1.00 80.38 153 ALA A N 1
ATOM 1154 C CA . ALA A 1 153 ? 4.459 -14.754 7.199 1.00 80.38 153 ALA A CA 1
ATOM 1155 C C . ALA A 1 153 ? 3.533 -14.060 8.211 1.00 80.38 153 ALA A C 1
ATOM 1157 O O . ALA A 1 153 ? 2.526 -14.626 8.619 1.00 80.38 153 ALA A O 1
ATOM 1158 N N . LYS A 1 154 ? 3.841 -12.808 8.567 1.00 84.44 154 LYS A N 1
ATOM 1159 C CA . LYS A 1 154 ? 3.159 -12.085 9.646 1.00 84.44 154 LYS A CA 1
ATOM 1160 C C . LYS A 1 154 ? 1.699 -11.774 9.332 1.00 84.44 154 LYS A C 1
ATOM 1162 O O . LYS A 1 154 ? 0.906 -11.669 10.254 1.00 84.44 154 LYS A O 1
ATOM 1167 N N . VAL A 1 155 ? 1.327 -11.673 8.050 1.00 83.69 155 VAL A N 1
ATOM 1168 C CA . VAL A 1 155 ? -0.077 -11.498 7.627 1.00 83.69 155 VAL A CA 1
ATOM 1169 C C . VAL A 1 155 ? -0.998 -12.593 8.187 1.00 83.69 155 VAL A C 1
ATOM 1171 O O . VAL A 1 155 ? -2.168 -12.314 8.435 1.00 83.69 155 VAL A O 1
ATOM 1174 N N . PHE A 1 156 ? -0.495 -13.811 8.407 1.00 83.94 156 PHE A N 1
ATOM 1175 C CA . PHE A 1 156 ? -1.290 -14.927 8.935 1.00 83.94 156 PHE A CA 1
ATOM 1176 C C . PHE A 1 156 ? -1.459 -14.906 10.461 1.00 83.94 156 PHE A C 1
ATOM 1178 O O . PHE A 1 156 ? -2.287 -15.651 10.981 1.00 83.94 156 PHE A O 1
ATOM 1185 N N . ASP A 1 157 ? -0.714 -14.040 11.151 1.00 84.88 157 ASP A N 1
ATOM 1186 C CA . ASP A 1 157 ? -0.729 -13.894 12.609 1.00 84.88 157 ASP A CA 1
ATOM 1187 C C . ASP A 1 157 ? -1.500 -12.639 13.079 1.00 84.88 157 ASP A C 1
ATOM 1189 O O . ASP A 1 157 ? -1.519 -12.350 14.278 1.00 84.88 157 ASP A O 1
ATOM 1193 N N . LEU A 1 158 ? -2.077 -11.862 12.146 1.00 77.81 158 LEU A N 1
ATOM 1194 C CA . LEU A 1 158 ? -2.783 -10.595 12.406 1.00 77.81 158 LEU A CA 1
ATOM 1195 C C . LEU A 1 158 ? -4.191 -10.769 12.990 1.00 77.81 158 LEU A C 1
ATOM 1197 O O . LEU A 1 158 ? -4.911 -11.707 12.581 1.00 77.81 158 LEU A O 1
#